Protein AF-A0A430RA06-F1 (afdb_monomer_lite)

Secondary structure (DSSP, 8-state):
-EEEGGGTEEE--TT--HHHHHHHHTTTT---SS-S---

pLDDT: mean 95.42, std 6.14, range [66.12, 98.5]

Organism: Thermus scotoductus (NCBI:txid37636)

Radius of gyration: 9.63 Å; chains: 1; bounding box: 23×18×21 Å

Foldseek 3Di:
DDDPLVVQDDDDDPPDWPQVVVVVCPPSPHDDPDDNDGD

Sequence (39 aa):
MELHAADQYLVAPGEAGLLSVYERLSGTRLYPPFPPVEL

Structure (mmCIF, N/CA/C/O backbone):
data_AF-A0A430RA06-F1
#
_entry.id   AF-A0A430RA06-F1
#
loop_
_atom_site.group_PDB
_atom_site.id
_atom_site.type_symbol
_atom_site.label_atom_id
_atom_site.label_alt_id
_atom_site.label_comp_id
_atom_site.label_asym_id
_atom_site.label_entity_id
_atom_site.label_seq_id
_atom_site.pdbx_PDB_ins_code
_atom_site.Cartn_x
_atom_site.Cartn_y
_atom_site.Cartn_z
_atom_site.occupancy
_atom_site.B_iso_or_equiv
_atom_site.auth_seq_id
_atom_site.auth_comp_id
_atom_site.auth_asym_id
_atom_site.auth_atom_id
_atom_site.pdbx_PDB_model_num
ATOM 1 N N . MET A 1 1 ? -4.554 -1.027 -10.348 1.00 95.75 1 MET A N 1
ATOM 2 C CA . MET A 1 1 ? -4.257 -1.876 -9.175 1.00 95.75 1 MET A CA 1
ATOM 3 C C . MET A 1 1 ? -5.551 -2.211 -8.451 1.00 95.75 1 MET A C 1
ATOM 5 O O . MET A 1 1 ? -6.432 -1.356 -8.375 1.00 95.75 1 MET A O 1
ATOM 9 N N . GLU A 1 2 ? -5.670 -3.433 -7.954 1.00 98.19 2 GLU A N 1
ATOM 10 C CA . GLU A 1 2 ? -6.872 -4.001 -7.342 1.00 98.19 2 GLU A CA 1
ATOM 11 C C . GLU A 1 2 ? -6.595 -4.345 -5.877 1.00 98.19 2 GLU A C 1
ATOM 13 O O . GLU A 1 2 ? -5.642 -5.060 -5.575 1.00 98.19 2 GLU A O 1
ATOM 18 N N . LEU A 1 3 ? -7.392 -3.780 -4.964 1.00 98.25 3 LEU A N 1
ATOM 19 C CA . LEU A 1 3 ? -7.253 -3.980 -3.521 1.00 98.25 3 LEU A CA 1
ATOM 20 C C . LEU A 1 3 ? -8.314 -4.964 -3.037 1.00 98.25 3 LEU A C 1
ATOM 22 O O . LEU A 1 3 ? -9.503 -4.644 -3.052 1.00 98.25 3 LEU A O 1
ATOM 26 N N . HIS A 1 4 ? -7.865 -6.097 -2.511 1.00 98.44 4 HIS A N 1
ATOM 27 C CA . HIS A 1 4 ? -8.700 -7.104 -1.869 1.00 98.44 4 HIS A CA 1
ATOM 28 C C . HIS A 1 4 ? -8.600 -6.922 -0.352 1.00 98.44 4 HIS A C 1
ATOM 30 O O . HIS A 1 4 ? -7.887 -7.639 0.343 1.00 98.44 4 HIS A O 1
ATOM 36 N N . ALA A 1 5 ? -9.270 -5.886 0.166 1.00 97.62 5 ALA A N 1
ATOM 37 C CA . ALA A 1 5 ? -9.069 -5.418 1.541 1.00 97.62 5 ALA A CA 1
ATOM 38 C C . ALA A 1 5 ? -9.435 -6.460 2.615 1.00 97.62 5 ALA A C 1
ATOM 40 O O . ALA A 1 5 ? -8.739 -6.559 3.622 1.00 97.62 5 ALA A O 1
ATOM 41 N N . ALA A 1 6 ? -10.501 -7.240 2.396 1.00 97.56 6 ALA A N 1
ATOM 42 C CA . ALA A 1 6 ? -10.923 -8.298 3.318 1.00 97.56 6 ALA A CA 1
ATOM 43 C C . ALA A 1 6 ? -9.885 -9.429 3.426 1.00 97.56 6 ALA A C 1
ATOM 45 O O . ALA A 1 6 ? -9.699 -9.988 4.503 1.00 97.56 6 ALA A O 1
ATOM 46 N N . ASP A 1 7 ? -9.176 -9.698 2.329 1.00 98.38 7 ASP A N 1
ATOM 47 C CA . ASP A 1 7 ? -8.176 -10.761 2.211 1.00 98.38 7 ASP A CA 1
ATOM 48 C C . ASP A 1 7 ? -6.732 -10.248 2.385 1.00 98.38 7 ASP A C 1
ATOM 50 O O . ASP A 1 7 ? -5.778 -11.016 2.301 1.00 98.38 7 ASP A O 1
ATOM 54 N N . GLN A 1 8 ? -6.565 -8.942 2.624 1.00 98.06 8 GLN A N 1
ATOM 55 C CA . GLN A 1 8 ? -5.293 -8.265 2.903 1.00 98.06 8 GLN A CA 1
ATOM 56 C C . GLN A 1 8 ? -4.212 -8.405 1.815 1.00 98.06 8 GLN A C 1
ATOM 58 O O . GLN A 1 8 ? -3.024 -8.499 2.124 1.00 98.06 8 GLN A O 1
ATOM 63 N N . TYR A 1 9 ? -4.594 -8.340 0.534 1.00 98.25 9 TYR A N 1
ATOM 64 C CA . TYR A 1 9 ? -3.629 -8.262 -0.571 1.00 98.25 9 TYR A CA 1
ATOM 65 C C . TYR A 1 9 ? -3.993 -7.208 -1.628 1.00 98.25 9 TYR A C 1
ATOM 67 O O . TYR A 1 9 ? -5.140 -6.777 -1.760 1.00 98.25 9 TYR A O 1
ATOM 75 N N . LEU A 1 10 ? -2.978 -6.773 -2.378 1.00 98.50 10 LEU A N 1
ATOM 76 C CA . LEU A 1 10 ? -3.079 -5.800 -3.464 1.00 98.50 10 LEU A CA 1
ATOM 77 C C . LEU A 1 10 ? -2.402 -6.379 -4.708 1.00 98.50 10 LEU A C 1
ATOM 79 O O . LEU A 1 10 ? -1.254 -6.816 -4.642 1.00 98.50 10 LEU A O 1
ATOM 83 N N . VAL A 1 11 ? -3.091 -6.330 -5.844 1.00 98.44 11 VAL A N 1
ATOM 84 C CA . VAL A 1 11 ? -2.537 -6.690 -7.153 1.00 98.44 11 VAL A CA 1
ATOM 85 C C . VAL A 1 11 ? -2.249 -5.410 -7.933 1.00 98.44 11 VAL A C 1
ATOM 87 O O . VAL A 1 11 ? -3.136 -4.5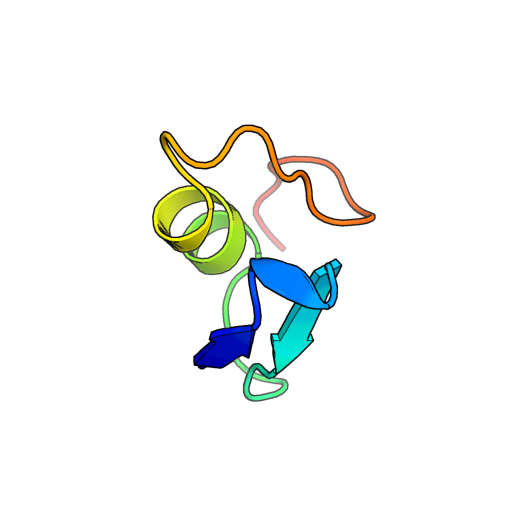76 -8.138 1.00 98.44 11 VAL A O 1
ATOM 90 N N . ALA A 1 12 ? -1.012 -5.225 -8.385 1.00 97.62 12 ALA A N 1
ATOM 91 C CA . ALA A 1 12 ? -0.594 -4.051 -9.148 1.00 97.62 12 ALA A CA 1
ATOM 92 C C . ALA A 1 12 ? 0.288 -4.452 -10.346 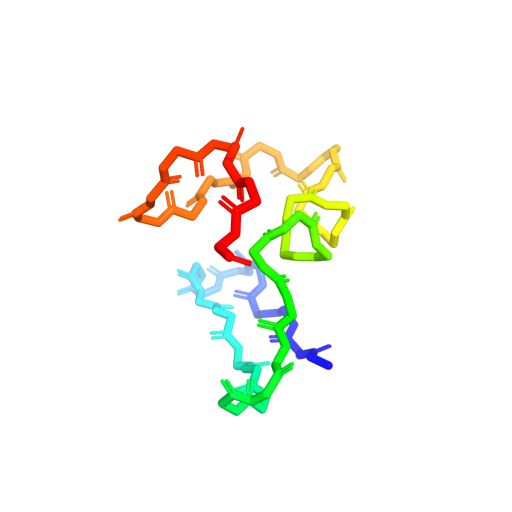1.00 97.62 12 ALA A C 1
ATOM 94 O O . ALA A 1 12 ? 1.016 -5.440 -10.244 1.00 97.62 12 ALA A O 1
ATOM 95 N N . PRO A 1 13 ? 0.237 -3.705 -11.468 1.00 97.25 13 PRO A N 1
ATOM 96 C CA . PRO A 1 13 ? 1.233 -3.825 -12.533 1.00 97.25 13 PRO A CA 1
ATOM 97 C C . PRO A 1 13 ? 2.650 -3.570 -12.000 1.00 97.25 13 PRO A C 1
ATOM 99 O O . PRO A 1 13 ? 2.817 -2.804 -11.049 1.00 97.25 13 PRO A O 1
ATOM 102 N N . GLY A 1 14 ? 3.664 -4.184 -12.615 1.00 95.69 14 GLY A N 1
ATOM 103 C CA . GLY A 1 14 ? 5.060 -4.051 -12.172 1.00 95.69 14 GLY A CA 1
ATOM 104 C C . GLY A 1 14 ? 5.629 -2.641 -12.361 1.00 95.69 14 GLY A C 1
ATOM 105 O O . GLY A 1 14 ? 6.561 -2.251 -11.668 1.00 95.69 14 GLY A O 1
ATOM 106 N N . GLU A 1 15 ? 5.040 -1.869 -13.268 1.00 95.69 15 GLU A N 1
ATOM 107 C CA . GLU A 1 15 ? 5.364 -0.476 -13.567 1.00 95.69 15 GLU A CA 1
ATOM 108 C C . GLU A 1 15 ? 4.674 0.539 -12.635 1.00 95.69 15 GLU A C 1
ATOM 110 O O . GLU A 1 15 ? 4.864 1.746 -12.788 1.00 95.69 15 GLU A O 1
ATOM 115 N N . ALA A 1 16 ? 3.855 0.085 -11.679 1.00 95.19 16 ALA A N 1
ATOM 116 C CA . ALA A 1 16 ? 3.204 0.979 -10.728 1.00 95.19 16 ALA A CA 1
ATOM 117 C C . ALA A 1 16 ? 4.234 1.615 -9.777 1.00 95.19 16 ALA A C 1
ATOM 119 O O . ALA A 1 16 ? 4.964 0.919 -9.073 1.00 95.19 16 ALA A O 1
ATOM 120 N N . GLY A 1 17 ? 4.252 2.949 -9.706 1.00 95.06 17 GLY A N 1
ATOM 121 C CA . GLY A 1 17 ? 5.122 3.672 -8.777 1.00 95.06 17 GLY A CA 1
ATOM 122 C C . GLY A 1 17 ? 4.755 3.401 -7.313 1.00 95.06 17 GLY A C 1
ATOM 123 O O . GLY A 1 17 ? 3.572 3.311 -6.974 1.00 95.06 17 GLY A O 1
ATOM 124 N N . LEU A 1 18 ? 5.750 3.326 -6.424 1.00 95.81 18 LEU A N 1
ATOM 125 C CA . LEU A 1 18 ? 5.537 2.984 -5.008 1.00 95.81 18 LEU A CA 1
ATOM 126 C C . LEU A 1 18 ? 4.583 3.952 -4.291 1.00 95.81 18 LEU A C 1
ATOM 128 O O . LEU A 1 18 ? 3.733 3.518 -3.513 1.00 95.81 18 LEU A O 1
ATOM 132 N N . LEU A 1 19 ? 4.663 5.253 -4.584 1.00 96.75 19 LEU A N 1
ATOM 133 C CA . LEU A 1 19 ? 3.769 6.247 -3.983 1.00 96.75 19 LEU A CA 1
ATOM 134 C C . LEU A 1 19 ? 2.304 6.058 -4.404 1.00 96.75 19 LEU A C 1
ATOM 136 O O . LEU A 1 19 ? 1.409 6.241 -3.583 1.00 96.75 19 LEU A O 1
ATOM 140 N N . SER A 1 20 ? 2.046 5.575 -5.622 1.00 96.44 20 SER A N 1
ATOM 141 C CA . SER A 1 20 ? 0.677 5.282 -6.075 1.00 96.44 20 SER A CA 1
ATOM 142 C C . SER A 1 20 ? 0.031 4.130 -5.288 1.00 96.44 20 SER A C 1
ATOM 144 O O . SER A 1 20 ? -1.186 4.103 -5.092 1.00 96.44 20 SER A O 1
ATOM 146 N N . VAL A 1 21 ? 0.839 3.196 -4.762 1.00 96.88 21 VAL A N 1
ATOM 147 C CA . VAL A 1 21 ? 0.363 2.146 -3.848 1.00 96.88 21 VAL A CA 1
ATOM 148 C C . VAL A 1 21 ? -0.050 2.751 -2.506 1.00 96.88 21 VAL A C 1
ATOM 150 O O . VAL A 1 21 ? -1.102 2.399 -1.972 1.00 96.88 21 VAL A O 1
ATOM 153 N N . TYR A 1 22 ? 0.723 3.701 -1.978 1.00 97.25 22 TYR A N 1
ATOM 154 C CA . TYR A 1 22 ? 0.358 4.428 -0.760 1.00 97.25 22 TYR A CA 1
ATOM 155 C C . TYR A 1 22 ? -0.935 5.228 -0.926 1.00 97.25 22 TYR A C 1
ATOM 157 O O . TYR A 1 22 ? -1.814 5.155 -0.065 1.00 97.25 22 TYR A O 1
ATOM 165 N N . GLU A 1 23 ? -1.088 5.936 -2.045 1.00 97.06 23 GLU A N 1
ATOM 166 C CA . GLU A 1 23 ? -2.322 6.654 -2.378 1.00 97.06 23 GLU A CA 1
ATOM 167 C C . GLU A 1 23 ? -3.525 5.707 -2.395 1.00 97.06 23 GLU A C 1
ATOM 169 O O . GLU A 1 23 ? -4.565 6.004 -1.801 1.00 97.06 23 GLU A O 1
ATOM 174 N N . ARG A 1 24 ? -3.370 4.520 -2.997 1.00 97.69 24 ARG A N 1
ATOM 175 C CA . ARG A 1 24 ? -4.438 3.516 -3.069 1.00 97.69 24 ARG A CA 1
ATOM 176 C C . ARG A 1 24 ? -4.849 2.960 -1.707 1.00 97.69 24 ARG A C 1
ATOM 178 O O . ARG A 1 24 ? -6.024 2.619 -1.536 1.00 97.69 24 ARG A O 1
ATOM 185 N N . LEU A 1 25 ? -3.897 2.826 -0.784 1.00 97.94 25 LEU A N 1
ATOM 186 C CA . LEU A 1 25 ? -4.100 2.287 0.564 1.00 97.94 25 LEU A CA 1
ATOM 187 C C . LEU A 1 25 ? -4.541 3.355 1.580 1.00 97.94 25 LEU A C 1
ATOM 189 O O . LEU A 1 25 ? -4.924 3.012 2.704 1.00 97.94 25 LEU A O 1
ATOM 193 N N . SER A 1 26 ? -4.537 4.635 1.203 1.00 97.19 26 SER A N 1
ATOM 194 C CA . SER A 1 26 ? -4.938 5.735 2.080 1.00 97.19 26 SER A CA 1
ATOM 195 C C . SER A 1 26 ? -6.342 5.523 2.665 1.00 97.19 26 SER A C 1
ATOM 197 O O . SER A 1 26 ? -7.291 5.173 1.965 1.00 97.19 26 SER A O 1
ATOM 199 N N . GLY A 1 27 ? -6.472 5.686 3.985 1.00 97.25 27 GLY A N 1
ATOM 200 C CA . GLY A 1 27 ? -7.734 5.502 4.714 1.00 97.25 27 GLY A CA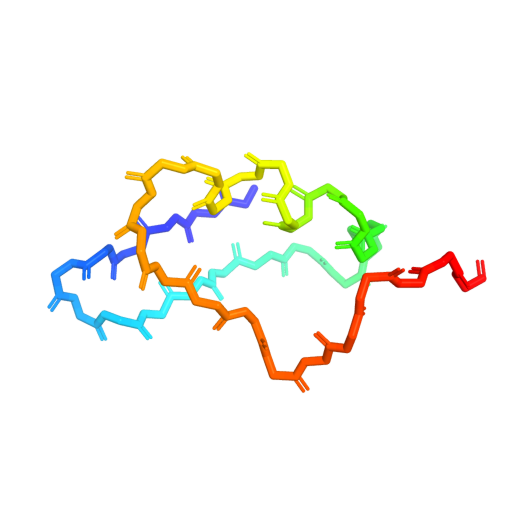 1
ATOM 201 C C . GLY A 1 27 ? -8.135 4.048 5.007 1.00 97.25 27 GLY A C 1
ATOM 202 O O . GLY A 1 27 ? -9.097 3.834 5.740 1.00 97.25 27 GLY A O 1
ATOM 203 N N . THR A 1 28 ? -7.399 3.046 4.515 1.00 97.19 28 THR A N 1
ATOM 204 C CA . THR A 1 28 ? -7.761 1.620 4.689 1.00 97.19 28 THR A CA 1
ATOM 205 C C . THR A 1 28 ? -7.177 0.968 5.946 1.00 97.19 28 THR A C 1
ATOM 207 O O . THR A 1 28 ? -7.605 -0.117 6.327 1.00 97.19 28 THR A O 1
ATOM 210 N N . ARG A 1 29 ? -6.198 1.621 6.593 1.00 97.00 29 ARG A N 1
ATOM 211 C CA . ARG A 1 29 ? -5.334 1.047 7.650 1.00 97.00 29 ARG A CA 1
ATOM 212 C C . ARG A 1 29 ? -4.515 -0.179 7.208 1.00 97.00 29 ARG A C 1
ATOM 214 O O . ARG A 1 29 ? -3.982 -0.885 8.059 1.00 97.00 29 ARG A O 1
ATOM 221 N N . LEU A 1 30 ? -4.395 -0.417 5.903 1.00 97.75 30 LEU A N 1
ATOM 222 C CA . LEU A 1 30 ? -3.461 -1.378 5.322 1.00 97.75 30 LEU A CA 1
ATOM 223 C C . LEU A 1 30 ? -2.181 -0.653 4.897 1.00 97.75 30 LEU A C 1
ATOM 225 O O . LEU A 1 30 ? -2.220 0.518 4.516 1.00 97.75 30 LEU A O 1
ATOM 229 N N . TYR A 1 31 ? -1.053 -1.357 4.956 1.00 97.62 31 TYR A N 1
ATOM 230 C CA . TYR A 1 31 ? 0.265 -0.809 4.642 1.00 97.62 31 TYR A CA 1
ATOM 231 C C . TYR A 1 31 ? 1.010 -1.739 3.681 1.00 97.62 31 TYR A C 1
ATOM 233 O O . TYR A 1 31 ? 0.909 -2.960 3.830 1.00 97.62 31 TYR A O 1
ATOM 241 N N . PRO A 1 32 ? 1.750 -1.194 2.701 1.00 97.31 32 PRO A N 1
ATOM 242 C CA . PRO A 1 32 ? 2.547 -2.009 1.800 1.00 97.31 32 PRO A CA 1
ATOM 243 C C . PRO A 1 32 ? 3.852 -2.476 2.476 1.00 97.31 32 PRO A C 1
ATOM 245 O O . PRO A 1 32 ? 4.290 -1.873 3.458 1.00 97.31 32 PRO A O 1
ATOM 248 N N . PRO A 1 33 ? 4.518 -3.523 1.955 1.00 97.25 33 PRO A N 1
ATOM 249 C CA . PRO A 1 33 ? 5.749 -4.079 2.527 1.00 97.25 33 PRO A CA 1
ATOM 250 C C . PRO A 1 33 ? 7.016 -3.295 2.121 1.00 97.25 33 PRO A C 1
ATOM 252 O O . PRO A 1 33 ? 8.067 -3.882 1.873 1.00 97.25 33 PRO A O 1
ATOM 255 N N . PHE A 1 3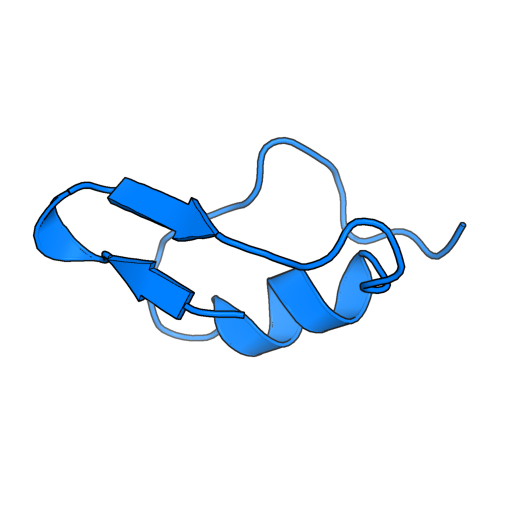4 ? 6.923 -1.972 2.006 1.00 96.00 34 PHE A N 1
ATOM 256 C CA . PHE A 1 34 ? 8.011 -1.067 1.619 1.00 96.00 34 PHE A CA 1
ATOM 257 C C . PHE A 1 34 ? 7.714 0.354 2.127 1.00 96.00 34 PHE A C 1
ATOM 259 O O . PHE A 1 34 ? 6.543 0.660 2.328 1.00 96.00 34 PHE A O 1
ATOM 266 N N . PRO A 1 35 ? 8.727 1.217 2.357 1.00 95.06 35 PRO A N 1
ATOM 267 C CA . PRO A 1 35 ? 8.531 2.599 2.816 1.00 95.06 35 PRO A CA 1
ATOM 268 C C . PRO A 1 35 ? 7.999 3.536 1.706 1.00 95.06 35 PRO A C 1
ATOM 270 O O . PRO A 1 35 ? 8.079 3.187 0.526 1.00 95.06 35 PRO A O 1
ATOM 273 N N . PRO A 1 36 ? 7.501 4.748 2.044 1.00 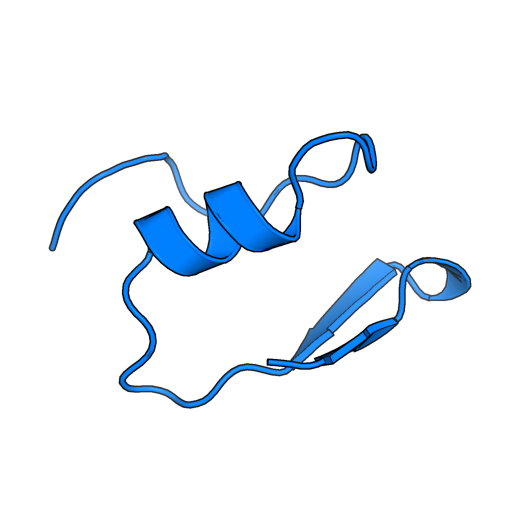93.44 36 PRO A N 1
ATOM 274 C CA . PRO A 1 36 ? 7.000 5.716 1.066 1.00 93.44 36 PRO A CA 1
ATOM 275 C C . PRO A 1 36 ? 8.164 6.484 0.428 1.00 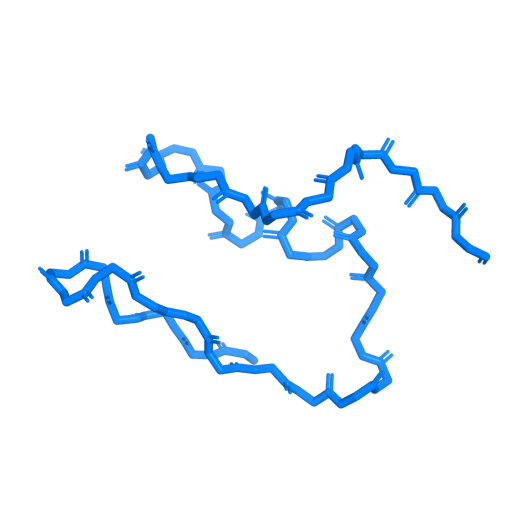93.44 36 PRO A C 1
ATOM 277 O O . PRO A 1 36 ? 8.492 7.596 0.838 1.00 93.44 36 PRO A O 1
ATOM 280 N N . VAL A 1 37 ? 8.819 5.862 -0.548 1.00 87.19 37 VAL A N 1
ATOM 281 C CA . VAL A 1 37 ? 9.949 6.435 -1.293 1.00 87.19 37 VAL A CA 1
ATOM 282 C C . VAL A 1 37 ? 9.638 6.478 -2.786 1.00 87.19 37 VAL A C 1
ATOM 284 O O . VAL A 1 37 ? 8.880 5.649 -3.288 1.00 87.19 37 VAL A O 1
ATOM 287 N N . GLU A 1 38 ? 10.227 7.438 -3.494 1.00 75.38 38 GLU A N 1
ATOM 288 C CA . GLU A 1 38 ? 10.328 7.384 -4.955 1.00 75.38 38 GLU A CA 1
ATOM 289 C C . GLU A 1 38 ? 11.524 6.501 -5.342 1.00 75.38 38 GLU A C 1
ATOM 291 O O . GLU A 1 38 ? 12.543 6.503 -4.645 1.00 75.38 38 GLU A O 1
ATOM 296 N N . LEU A 1 39 ? 11.368 5.717 -6.414 1.00 66.12 39 LEU A N 1
ATOM 297 C CA . LEU A 1 39 ? 12.436 4.925 -7.036 1.00 66.12 39 LEU A CA 1
ATOM 298 C C . LEU A 1 39 ? 12.973 5.639 -8.274 1.00 66.12 39 LEU A C 1
ATOM 300 O O . LEU A 1 39 ? 12.137 6.216 -9.006 1.00 66.12 39 LEU A O 1
#